Protein AF-A0A2W5X7X3-F1 (afdb_monomer_lite)

Sequence (62 aa):
MPKPLILFVCKHNTGRSQMAEAYLRQFAGDAIEVASAGSVAVDYSDLVGGSRFQVFRWPRSR

Radius of gyration: 12.97 Å; chains: 1; bounding box: 24×20×41 Å

pLDDT: mean 77.91, std 17.0, range [46.66, 94.94]

Structure (mmCIF, N/CA/C/O backbone):
data_AF-A0A2W5X7X3-F1
#
_entry.id   AF-A0A2W5X7X3-F1
#
loop_
_atom_site.group_PDB
_atom_site.id
_atom_site.type_symbol
_atom_site.label_atom_id
_atom_site.label_alt_id
_atom_site.label_comp_id
_atom_site.label_asym_id
_atom_site.label_entity_id
_atom_site.label_seq_id
_atom_site.pdbx_PDB_ins_code
_atom_site.Cartn_x
_atom_site.Cartn_y
_atom_site.Cartn_z
_atom_site.occupancy
_atom_site.B_iso_or_equiv
_atom_site.auth_seq_id
_atom_site.auth_comp_id
_atom_site.auth_asym_id
_atom_site.auth_atom_id
_atom_site.pdbx_PDB_model_num
ATOM 1 N N . MET A 1 1 ? -7.216 10.582 19.670 1.00 74.81 1 MET A N 1
ATOM 2 C CA . MET A 1 1 ? -5.950 9.857 19.409 1.00 74.81 1 MET A CA 1
ATOM 3 C C . MET A 1 1 ? -5.682 9.915 17.910 1.00 74.81 1 MET A C 1
ATOM 5 O O . MET A 1 1 ? -6.669 9.925 17.179 1.00 74.81 1 MET A O 1
ATOM 9 N N . PRO A 1 2 ? -4.425 10.031 17.443 1.00 83.38 2 PRO A N 1
ATOM 10 C CA . PRO A 1 2 ? -4.135 9.997 16.010 1.00 83.38 2 PRO A CA 1
ATOM 11 C C . PRO A 1 2 ? -4.574 8.649 15.429 1.00 83.38 2 PRO A C 1
ATOM 13 O O . PRO A 1 2 ? -4.343 7.609 16.049 1.00 83.38 2 PRO A O 1
ATOM 16 N N . LYS A 1 3 ? -5.244 8.675 14.272 1.00 88.62 3 LYS A N 1
ATOM 17 C CA . LYS A 1 3 ? -5.606 7.446 13.564 1.00 88.62 3 LYS A CA 1
ATOM 18 C C . LYS A 1 3 ? -4.319 6.804 13.037 1.00 88.62 3 LYS A C 1
ATOM 20 O O . LYS A 1 3 ? -3.469 7.521 12.509 1.00 88.62 3 LYS A O 1
ATOM 25 N N . PRO A 1 4 ? -4.134 5.487 13.188 1.00 93.00 4 PRO A N 1
ATOM 26 C CA . PRO A 1 4 ? -2.972 4.823 12.620 1.00 93.00 4 PRO A CA 1
ATOM 27 C C . PRO A 1 4 ? -3.034 4.901 11.089 1.00 93.00 4 PRO A C 1
ATOM 29 O O . PRO A 1 4 ? -4.090 4.686 10.492 1.00 93.00 4 PRO A O 1
ATOM 32 N N . LEU A 1 5 ? -1.896 5.215 10.468 1.00 92.88 5 LEU A N 1
ATOM 33 C CA . LEU A 1 5 ? -1.740 5.328 9.019 1.00 92.88 5 LEU A CA 1
ATOM 34 C C . LEU A 1 5 ? -1.065 4.072 8.461 1.00 92.88 5 LEU A C 1
ATOM 36 O O . LEU A 1 5 ? 0.011 3.687 8.919 1.00 92.88 5 LEU A O 1
ATOM 40 N N . ILE A 1 6 ? -1.662 3.472 7.433 1.00 93.69 6 ILE A N 1
ATOM 41 C CA . ILE A 1 6 ? -1.088 2.359 6.671 1.00 93.69 6 ILE A CA 1
ATOM 42 C C . ILE A 1 6 ? -0.730 2.842 5.264 1.00 93.69 6 ILE A C 1
ATOM 44 O O . ILE A 1 6 ? -1.582 3.350 4.535 1.00 93.69 6 ILE A O 1
ATOM 48 N N . LEU A 1 7 ? 0.532 2.646 4.871 1.00 94.31 7 LEU A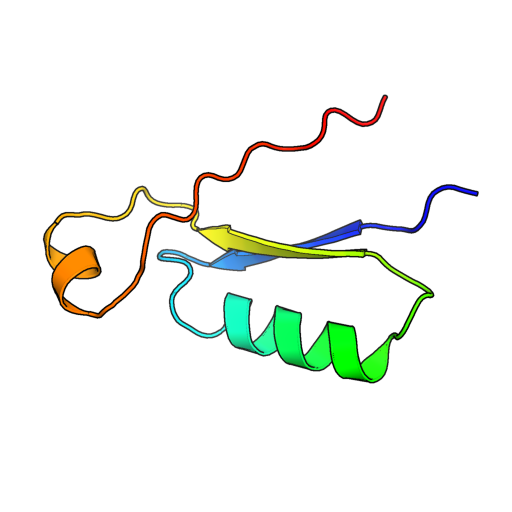 N 1
ATOM 49 C CA . LEU A 1 7 ? 1.036 2.955 3.533 1.00 94.31 7 LEU A CA 1
ATOM 50 C C . LEU A 1 7 ? 1.369 1.667 2.769 1.00 94.31 7 LEU A C 1
ATOM 52 O O . LEU A 1 7 ? 2.297 0.944 3.132 1.00 94.31 7 LEU A O 1
ATOM 56 N N . PHE A 1 8 ? 0.660 1.410 1.672 1.00 93.50 8 PHE A N 1
ATOM 57 C CA . PHE A 1 8 ? 0.973 0.317 0.751 1.00 93.50 8 PHE A CA 1
ATOM 58 C C . PHE A 1 8 ? 1.969 0.763 -0.318 1.00 93.50 8 PHE A C 1
ATOM 60 O O . PHE A 1 8 ? 1.679 1.657 -1.107 1.00 93.50 8 PHE A O 1
ATOM 67 N N . VAL A 1 9 ? 3.124 0.102 -0.401 1.00 90.75 9 VAL A N 1
ATOM 68 C CA . VAL A 1 9 ? 4.174 0.456 -1.367 1.00 90.75 9 VAL A CA 1
ATOM 69 C C . VAL A 1 9 ? 4.348 -0.647 -2.405 1.00 90.75 9 VAL A C 1
ATOM 71 O O . VAL A 1 9 ? 4.463 -1.825 -2.067 1.00 90.75 9 VAL A O 1
ATOM 74 N N . CYS A 1 10 ? 4.402 -0.274 -3.683 1.00 90.25 10 CYS A N 1
ATOM 75 C CA . CYS A 1 10 ? 4.900 -1.154 -4.741 1.00 90.25 10 CYS A CA 1
ATOM 76 C C . CYS A 1 10 ? 5.857 -0.403 -5.675 1.00 90.25 10 CYS A C 1
ATOM 78 O O . CYS A 1 10 ? 6.169 0.754 -5.426 1.00 90.25 10 CYS A O 1
ATOM 80 N N . LYS A 1 11 ? 6.342 -1.050 -6.742 1.00 87.62 11 LYS A N 1
ATOM 81 C CA . LYS A 1 11 ? 7.308 -0.433 -7.662 1.00 87.62 11 LYS A CA 1
ATOM 82 C C . LYS A 1 11 ? 6.729 0.826 -8.335 1.00 87.62 11 LYS A C 1
ATOM 84 O O . LYS A 1 11 ? 7.185 1.915 -8.021 1.00 87.62 11 LYS A O 1
ATOM 89 N N . HIS A 1 12 ? 5.685 0.693 -9.161 1.00 84.56 12 HIS A N 1
ATOM 90 C CA . HIS A 1 12 ? 5.155 1.793 -9.998 1.00 84.56 12 HIS A CA 1
ATOM 91 C C . HIS A 1 12 ? 3.840 2.428 -9.492 1.00 84.56 12 HIS A C 1
ATOM 93 O O . HIS A 1 12 ? 3.300 3.318 -10.128 1.00 84.56 12 HIS A O 1
ATOM 99 N N . ASN A 1 13 ? 3.292 1.974 -8.362 1.00 84.69 13 ASN A N 1
ATOM 100 C CA . ASN A 1 13 ? 1.978 2.382 -7.833 1.00 84.69 13 ASN A CA 1
ATOM 101 C C . ASN A 1 13 ? 0.782 2.296 -8.803 1.00 84.69 13 ASN A C 1
ATOM 103 O O . ASN A 1 13 ? -0.131 3.114 -8.736 1.00 84.69 13 ASN A O 1
ATOM 107 N N . THR A 1 14 ? 0.767 1.307 -9.695 1.00 83.12 14 THR A N 1
ATOM 108 C CA . THR A 1 14 ? -0.282 1.137 -10.723 1.00 83.12 14 THR A CA 1
ATOM 109 C C . THR A 1 14 ? -1.098 -0.145 -10.574 1.00 83.12 14 THR A C 1
ATOM 111 O O . THR A 1 14 ? -1.948 -0.439 -11.407 1.00 83.12 14 THR A O 1
ATOM 114 N N . GLY A 1 15 ? -0.840 -0.941 -9.532 1.00 84.50 15 GLY A N 1
ATOM 115 C CA . GLY A 1 15 ? -1.438 -2.269 -9.387 1.00 84.50 15 GLY A CA 1
ATOM 116 C C . GLY A 1 15 ? -1.813 -2.601 -7.949 1.00 84.50 15 GLY A C 1
ATOM 117 O O . GLY A 1 15 ? -2.669 -1.959 -7.346 1.00 84.50 15 GLY A O 1
ATOM 118 N N . ARG A 1 16 ? -1.158 -3.620 -7.381 1.00 89.81 16 ARG A N 1
ATOM 119 C CA . ARG A 1 16 ? -1.527 -4.219 -6.085 1.00 89.81 16 ARG A CA 1
ATOM 120 C C . ARG A 1 16 ? -1.659 -3.217 -4.933 1.00 89.81 16 ARG A C 1
ATOM 122 O O . ARG A 1 16 ? -2.540 -3.389 -4.101 1.00 89.81 16 ARG A O 1
ATOM 129 N N . SER A 1 17 ? -0.813 -2.187 -4.883 1.00 90.94 17 SER A N 1
ATOM 130 C CA . SER A 1 17 ? -0.864 -1.173 -3.823 1.00 90.94 17 SER A CA 1
ATOM 131 C C . SER A 1 17 ? -2.142 -0.327 -3.871 1.00 90.94 17 SER A C 1
ATOM 133 O O . SER A 1 17 ? -2.712 -0.069 -2.816 1.00 90.94 17 SER A O 1
ATOM 135 N N . GLN A 1 18 ? -2.643 0.026 -5.063 1.00 90.19 18 GLN A N 1
ATOM 136 C CA . GLN A 1 18 ? -3.918 0.744 -5.208 1.00 90.19 18 GLN A CA 1
ATOM 137 C C . GLN A 1 18 ? -5.115 -0.152 -4.864 1.00 90.19 18 GLN A C 1
ATOM 139 O O . GLN A 1 18 ? -6.045 0.286 -4.191 1.00 90.19 18 GLN A O 1
ATOM 144 N N . MET A 1 19 ? -5.082 -1.426 -5.278 1.00 93.81 19 MET A N 1
ATOM 145 C CA . MET A 1 19 ? -6.137 -2.384 -4.919 1.00 93.81 19 MET A CA 1
ATOM 146 C C . MET A 1 19 ? -6.208 -2.604 -3.403 1.00 93.81 19 MET A C 1
ATOM 148 O O . MET A 1 19 ? -7.300 -2.635 -2.841 1.00 93.81 19 MET A O 1
ATOM 152 N N . ALA A 1 20 ? -5.057 -2.720 -2.734 1.00 93.00 20 ALA A N 1
ATOM 153 C CA . ALA A 1 20 ? -4.986 -2.882 -1.284 1.00 93.00 20 ALA A CA 1
ATOM 154 C C . ALA A 1 20 ? -5.498 -1.642 -0.533 1.00 93.00 20 ALA A C 1
ATOM 156 O O . ALA A 1 20 ? -6.232 -1.779 0.444 1.00 93.00 20 ALA A O 1
ATOM 157 N N . GLU A 1 21 ? -5.172 -0.438 -1.013 1.00 94.00 21 GLU A N 1
ATOM 158 C CA . GLU A 1 21 ? -5.697 0.821 -0.476 1.00 94.00 21 GLU A CA 1
ATOM 159 C C . GLU A 1 21 ? -7.226 0.883 -0.570 1.00 94.00 21 GLU A C 1
ATOM 161 O O . GLU A 1 21 ? -7.891 1.151 0.432 1.00 94.00 21 GLU A O 1
ATOM 166 N N . ALA A 1 22 ? -7.791 0.603 -1.749 1.00 92.12 22 ALA A N 1
ATOM 167 C CA . ALA A 1 22 ? -9.237 0.625 -1.961 1.00 92.12 22 ALA A CA 1
ATOM 168 C C . ALA A 1 22 ? -9.958 -0.423 -1.099 1.00 92.12 22 ALA A C 1
ATOM 170 O O . ALA A 1 22 ? -10.936 -0.103 -0.423 1.00 92.12 22 ALA A O 1
ATOM 171 N N . TYR A 1 23 ? -9.434 -1.652 -1.070 1.00 94.94 23 TYR A N 1
ATOM 172 C CA . TYR A 1 23 ? -9.994 -2.742 -0.275 1.00 94.94 23 TYR A CA 1
ATOM 173 C C . TYR A 1 23 ? -9.994 -2.411 1.219 1.00 94.94 23 TYR A C 1
ATOM 175 O O . TYR A 1 23 ? -11.016 -2.546 1.893 1.00 94.94 23 TYR A O 1
ATOM 183 N N . LEU A 1 24 ? -8.864 -1.934 1.749 1.00 93.56 24 LEU A N 1
ATOM 184 C CA . LEU A 1 24 ? -8.743 -1.671 3.177 1.00 93.56 24 LEU A CA 1
ATOM 185 C C . LEU A 1 24 ? -9.548 -0.442 3.612 1.00 93.56 24 LEU A C 1
ATOM 187 O O . LEU A 1 24 ? -10.123 -0.467 4.696 1.00 93.56 24 LEU A O 1
ATOM 191 N N . ARG A 1 25 ? -9.668 0.594 2.770 1.00 92.81 25 ARG A N 1
ATOM 192 C CA . ARG A 1 25 ? -10.587 1.717 3.034 1.00 92.81 25 ARG A CA 1
ATOM 193 C C . ARG A 1 25 ? -12.029 1.255 3.173 1.00 92.81 25 ARG A C 1
ATOM 195 O O . ARG A 1 25 ? -12.735 1.726 4.057 1.00 92.81 25 ARG A O 1
ATOM 202 N N . GLN A 1 26 ? -12.455 0.325 2.320 1.00 93.50 26 GLN A N 1
ATOM 203 C CA . GLN A 1 26 ? -13.812 -0.205 2.370 1.00 93.50 26 GLN A CA 1
ATOM 204 C C . GLN A 1 26 ? -14.053 -1.067 3.619 1.00 93.50 26 GLN A C 1
ATOM 206 O O . GLN A 1 26 ? -15.142 -1.023 4.181 1.00 93.50 26 GLN A O 1
ATOM 211 N N . PHE A 1 27 ? -13.048 -1.822 4.073 1.00 94.56 27 PHE A N 1
ATOM 212 C CA . PHE A 1 27 ? -13.170 -2.704 5.240 1.00 94.56 27 PHE A CA 1
ATOM 213 C C . PHE A 1 27 ? -12.993 -2.003 6.589 1.00 94.56 27 PHE A C 1
ATOM 215 O O . PHE A 1 27 ? -13.686 -2.336 7.547 1.00 94.56 27 PHE A O 1
ATOM 222 N N . ALA A 1 28 ? -12.041 -1.078 6.693 1.00 88.31 28 ALA A N 1
ATOM 223 C CA . ALA A 1 28 ? -11.628 -0.503 7.970 1.00 88.31 28 ALA A CA 1
ATOM 224 C C . ALA A 1 28 ? -12.397 0.774 8.354 1.00 88.31 28 ALA A C 1
ATOM 226 O O . ALA A 1 28 ? -12.277 1.239 9.491 1.00 88.31 28 ALA A O 1
ATOM 227 N N . GLY A 1 29 ? -13.193 1.329 7.433 1.00 86.19 29 GLY A N 1
ATOM 228 C CA . GLY A 1 29 ? -13.989 2.532 7.666 1.00 86.19 29 GLY A CA 1
ATOM 229 C C . GLY A 1 29 ? -13.147 3.685 8.222 1.00 86.19 29 GLY A C 1
ATOM 230 O O . GLY A 1 29 ? -12.035 3.936 7.764 1.00 86.19 29 GLY A O 1
ATOM 231 N N . ASP A 1 30 ? -13.662 4.359 9.251 1.00 88.75 30 ASP A N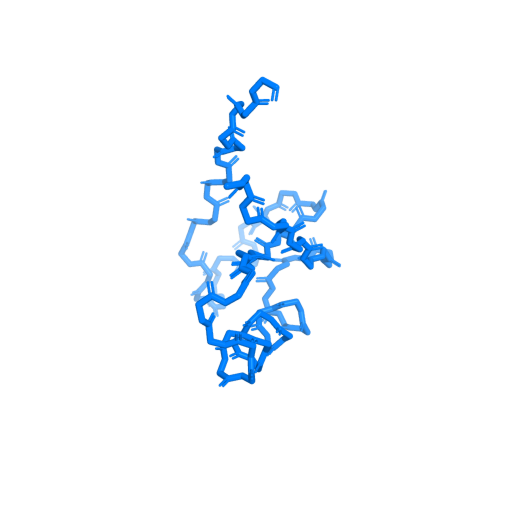 1
ATOM 232 C CA . ASP A 1 30 ? -13.024 5.538 9.848 1.00 88.75 30 ASP A CA 1
ATOM 233 C C . ASP A 1 30 ? -11.956 5.232 10.908 1.00 88.75 30 ASP A C 1
ATOM 235 O O . ASP A 1 30 ? -11.411 6.167 11.504 1.00 88.75 30 ASP A O 1
ATOM 239 N N . ALA A 1 31 ? -11.652 3.960 11.178 1.00 91.25 31 ALA A N 1
ATOM 240 C CA . ALA A 1 31 ? -10.736 3.581 12.254 1.00 91.25 31 ALA A CA 1
ATOM 241 C C . ALA A 1 31 ? -9.262 3.883 11.934 1.00 91.25 31 ALA A C 1
ATOM 243 O O . ALA A 1 31 ? -8.468 4.094 12.852 1.00 91.25 31 ALA A O 1
ATOM 244 N N . ILE A 1 32 ? -8.893 3.910 10.651 1.00 91.62 32 ILE A N 1
ATOM 245 C CA . ILE A 1 32 ? -7.508 4.035 10.183 1.00 91.62 32 ILE A CA 1
ATOM 246 C C . ILE A 1 32 ? -7.419 4.976 8.980 1.00 91.62 32 ILE A C 1
ATOM 248 O O . ILE A 1 32 ? -8.394 5.182 8.260 1.00 91.62 32 ILE A O 1
ATOM 252 N N . GLU A 1 33 ? -6.228 5.504 8.726 1.00 93.12 33 GLU A N 1
ATOM 253 C CA . GLU A 1 33 ? -5.907 6.182 7.471 1.00 93.12 33 GLU A CA 1
ATOM 254 C C . GLU A 1 33 ? -5.151 5.218 6.550 1.00 93.12 33 GLU A C 1
ATOM 256 O O . GLU A 1 33 ? -4.292 4.457 6.996 1.00 93.12 33 GLU A O 1
ATOM 261 N N . VAL A 1 34 ? -5.465 5.228 5.253 1.00 92.94 34 VAL A N 1
ATOM 262 C CA . VAL A 1 34 ? -4.845 4.326 4.268 1.00 92.94 34 VAL A CA 1
ATOM 263 C C . VAL A 1 34 ? -4.386 5.127 3.060 1.00 92.94 34 VAL A C 1
ATOM 265 O O . VAL A 1 34 ? -5.149 5.944 2.539 1.00 92.94 34 VAL A O 1
ATOM 268 N N . ALA A 1 35 ? -3.169 4.868 2.593 1.00 92.19 35 ALA A N 1
ATOM 269 C CA . ALA A 1 35 ? -2.586 5.459 1.392 1.00 92.19 35 ALA A CA 1
ATOM 270 C C . ALA A 1 35 ? -1.773 4.417 0.600 1.00 92.19 35 ALA A C 1
ATOM 272 O O . ALA A 1 35 ? -1.382 3.382 1.147 1.00 92.19 35 ALA A O 1
ATOM 273 N N . SER A 1 36 ? -1.473 4.699 -0.671 1.00 92.00 36 SER A N 1
ATOM 274 C CA . SER A 1 36 ? -0.521 3.922 -1.476 1.00 92.00 36 SER A CA 1
ATOM 275 C C . SER A 1 36 ? 0.571 4.793 -2.101 1.00 92.00 36 SER A C 1
ATOM 277 O O . SER A 1 36 ? 0.374 5.985 -2.328 1.00 92.00 36 SER A O 1
ATOM 279 N N . ALA A 1 37 ? 1.735 4.197 -2.373 1.00 90.00 37 ALA A N 1
ATOM 280 C CA . ALA A 1 37 ? 2.868 4.860 -3.012 1.00 90.00 37 ALA A CA 1
ATOM 281 C C . ALA A 1 37 ? 3.682 3.924 -3.925 1.00 90.00 37 ALA A C 1
ATOM 283 O O . ALA A 1 37 ? 3.606 2.692 -3.855 1.00 90.00 37 ALA A O 1
ATOM 284 N N . GLY A 1 38 ? 4.479 4.550 -4.793 1.00 87.62 38 GLY A N 1
ATOM 285 C CA . GLY A 1 38 ? 5.448 3.908 -5.680 1.00 87.62 38 GLY A CA 1
ATOM 286 C C . GLY A 1 38 ? 6.862 4.140 -5.165 1.00 87.62 38 GLY A C 1
ATOM 287 O O . GLY A 1 38 ? 7.160 5.237 -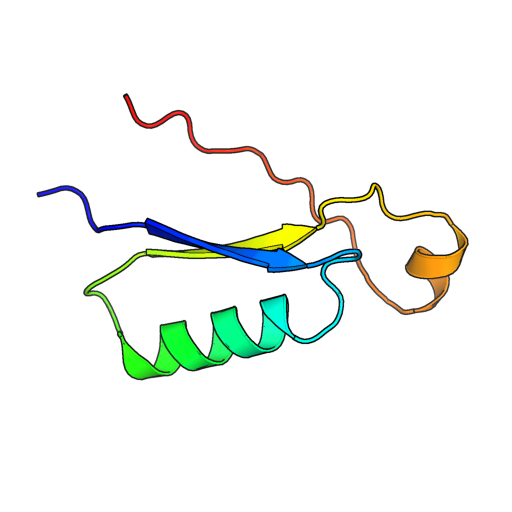4.698 1.00 87.62 38 GLY A O 1
ATOM 288 N N . SER A 1 39 ? 7.730 3.132 -5.229 1.00 85.50 39 SE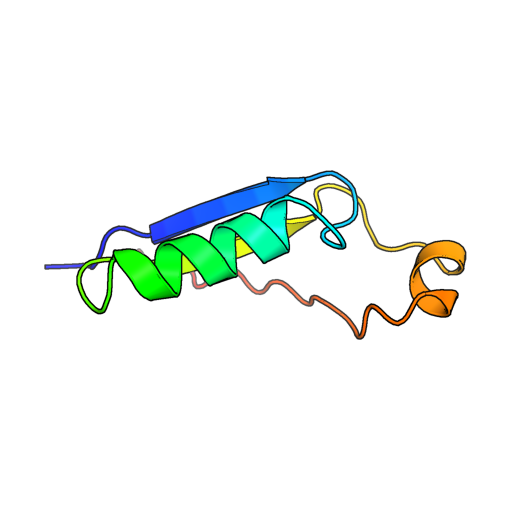R A N 1
ATOM 289 C CA . SER A 1 39 ? 9.138 3.281 -4.843 1.00 85.50 39 SER A CA 1
ATOM 290 C C . SER A 1 39 ? 10.018 3.829 -5.963 1.00 85.50 39 SER A C 1
ATOM 292 O O . SER A 1 39 ? 11.105 4.330 -5.680 1.00 85.50 39 SER A O 1
ATOM 294 N N . VAL A 1 40 ? 9.576 3.740 -7.220 1.00 80.69 40 VAL A N 1
ATOM 295 C CA . VAL A 1 40 ? 10.287 4.320 -8.364 1.00 80.69 40 VAL A CA 1
ATOM 296 C C . VAL A 1 40 ? 9.497 5.487 -8.935 1.00 80.69 40 VAL A C 1
ATOM 298 O O . VAL A 1 40 ? 8.265 5.495 -8.905 1.00 80.69 40 VAL A O 1
ATOM 301 N N . ALA A 1 41 ? 10.225 6.480 -9.444 1.00 71.12 41 ALA A N 1
ATOM 302 C CA . ALA A 1 41 ? 9.615 7.547 -10.216 1.00 71.12 41 ALA A CA 1
ATOM 303 C C . ALA A 1 41 ? 8.957 6.950 -11.466 1.00 71.12 41 ALA A C 1
ATOM 305 O O . ALA A 1 41 ? 9.510 6.052 -12.097 1.00 71.12 41 ALA A O 1
ATOM 306 N N . VAL A 1 42 ? 7.770 7.456 -11.780 1.00 68.81 42 VAL A N 1
ATOM 307 C CA . VAL A 1 42 ? 7.000 7.078 -12.963 1.00 68.81 42 VAL A CA 1
ATOM 308 C C . VAL A 1 42 ? 7.782 7.552 -14.188 1.00 68.81 42 VAL A C 1
ATOM 310 O O . VAL A 1 42 ? 8.026 8.754 -14.317 1.00 68.81 42 VAL A O 1
ATOM 313 N N . ASP A 1 43 ? 8.214 6.631 -15.046 1.00 69.50 43 ASP A N 1
ATOM 314 C CA . ASP A 1 43 ? 8.881 6.993 -16.301 1.00 69.50 43 ASP A CA 1
ATOM 315 C C . ASP A 1 43 ? 7.829 7.337 -17.371 1.00 69.50 43 ASP A C 1
ATOM 317 O O . ASP A 1 43 ? 6.646 7.017 -17.238 1.00 69.50 43 ASP A O 1
ATOM 321 N N . TYR A 1 44 ? 8.231 7.983 -18.464 1.00 65.12 44 TYR A N 1
ATOM 322 C CA . TYR A 1 44 ? 7.339 8.347 -19.570 1.00 65.12 44 TYR A CA 1
ATOM 323 C C . TYR A 1 44 ? 6.576 7.147 -20.143 1.00 65.12 44 TYR A C 1
ATOM 325 O O . TYR A 1 44 ? 5.440 7.299 -20.590 1.00 65.12 44 TYR A O 1
ATOM 333 N N . SER A 1 45 ? 7.167 5.952 -20.091 1.00 63.19 45 SER A N 1
ATOM 334 C CA . SER A 1 45 ? 6.524 4.697 -20.493 1.00 63.19 45 SER A CA 1
ATOM 335 C C . SER A 1 45 ? 5.337 4.315 -19.594 1.00 63.19 45 SER A C 1
ATOM 337 O O . SER A 1 45 ? 4.324 3.827 -20.096 1.00 63.19 45 SER A O 1
ATOM 339 N N . ASP A 1 46 ? 5.398 4.623 -18.297 1.00 60.78 46 ASP A N 1
ATOM 340 C CA . ASP A 1 46 ? 4.321 4.386 -17.328 1.00 60.78 46 ASP A CA 1
ATOM 341 C C . ASP A 1 46 ? 3.176 5.421 -17.443 1.00 60.78 46 ASP A C 1
ATOM 343 O O . ASP A 1 46 ? 2.059 5.188 -16.964 1.00 60.78 46 ASP A O 1
ATOM 347 N N . LEU A 1 47 ? 3.425 6.567 -18.096 1.00 59.50 47 LEU A N 1
ATOM 348 C CA . LEU A 1 47 ? 2.429 7.629 -18.314 1.00 59.50 47 LEU A CA 1
ATOM 349 C C . LEU A 1 47 ? 1.427 7.286 -19.423 1.00 59.50 47 LEU A C 1
ATOM 351 O O . LEU A 1 47 ? 0.269 7.704 -19.351 1.00 59.50 47 LEU A O 1
ATOM 355 N N . VAL A 1 48 ? 1.834 6.490 -20.417 1.00 57.81 48 VAL A N 1
ATOM 356 C CA . VAL A 1 48 ? 0.963 6.081 -21.538 1.00 57.81 48 VAL A CA 1
ATOM 357 C C . VAL A 1 48 ? -0.144 5.112 -21.075 1.00 57.81 48 VAL A C 1
ATOM 359 O O . VAL A 1 48 ? -1.134 4.920 -21.774 1.00 57.81 48 VAL A O 1
ATOM 362 N N . GLY A 1 49 ? -0.026 4.558 -19.860 1.00 57.28 49 GLY A N 1
ATOM 363 C CA . GLY A 1 49 ? -0.996 3.652 -19.232 1.00 57.28 49 GLY A CA 1
ATOM 364 C C . GLY A 1 49 ? -2.044 4.302 -18.313 1.00 57.28 49 GLY A C 1
ATOM 365 O O . GLY A 1 49 ? -2.831 3.577 -17.711 1.00 57.28 49 GLY A O 1
ATOM 366 N N . GLY A 1 50 ? -2.089 5.636 -18.186 1.00 51.06 50 GLY A N 1
ATOM 367 C CA . GLY A 1 50 ? -3.165 6.330 -17.451 1.00 51.06 50 GLY A CA 1
ATOM 368 C C . GLY A 1 50 ? -2.880 6.693 -15.986 1.00 51.06 50 GLY A C 1
ATOM 369 O O . GLY A 1 50 ? -3.805 7.018 -15.241 1.00 51.06 50 GLY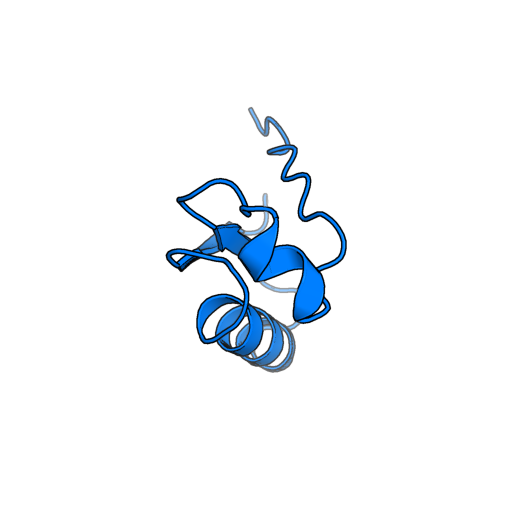 A O 1
ATOM 370 N N . SER A 1 51 ? -1.620 6.712 -15.558 1.00 51.06 51 SER A N 1
ATOM 371 C CA . SER A 1 51 ? -1.241 7.057 -14.178 1.00 51.06 51 SER A CA 1
ATOM 372 C C . SER A 1 51 ? -1.021 8.564 -14.028 1.00 51.06 51 SER A C 1
ATOM 374 O O . SER A 1 51 ? 0.101 9.064 -14.097 1.00 51.06 51 SER A O 1
ATOM 376 N N . ARG A 1 52 ? -2.102 9.327 -13.851 1.00 51.56 52 ARG A N 1
ATOM 377 C CA . ARG A 1 52 ? -2.037 10.777 -13.610 1.00 51.56 52 ARG A CA 1
ATOM 378 C C . ARG A 1 52 ? -1.332 11.039 -12.259 1.00 51.56 52 ARG A C 1
ATOM 380 O O . ARG A 1 52 ? -1.882 10.718 -11.215 1.00 51.56 52 ARG A O 1
ATOM 387 N N . PHE A 1 53 ? -0.101 11.559 -12.320 1.00 46.66 53 PHE A N 1
ATOM 388 C CA . PHE A 1 53 ? 0.784 12.067 -11.252 1.00 46.66 53 PHE A CA 1
ATOM 389 C C . PHE A 1 53 ? 0.405 11.754 -9.789 1.00 46.66 53 PHE A C 1
ATOM 391 O O . PHE A 1 53 ? -0.350 12.487 -9.153 1.00 46.66 53 PHE A O 1
ATOM 398 N N . GLN A 1 54 ? 1.046 10.740 -9.202 1.00 54.62 54 GLN A N 1
ATOM 399 C CA . GLN A 1 54 ? 1.082 10.554 -7.749 1.00 54.62 54 GLN A CA 1
ATOM 400 C C . GLN A 1 54 ? 2.181 11.442 -7.143 1.00 54.62 54 GLN A C 1
ATOM 402 O O . GLN A 1 54 ? 3.301 10.998 -6.898 1.00 54.62 54 GLN A O 1
ATOM 407 N N . VAL A 1 55 ? 1.886 12.725 -6.921 1.00 54.56 55 VAL A N 1
ATOM 408 C CA . VAL A 1 55 ? 2.751 13.589 -6.102 1.00 54.56 55 VAL A CA 1
ATOM 409 C C . VAL A 1 55 ? 2.456 13.285 -4.637 1.00 54.56 55 VAL A C 1
ATOM 411 O O . VAL A 1 55 ? 1.543 13.844 -4.032 1.00 54.56 55 VAL A O 1
ATOM 414 N N . PHE A 1 56 ? 3.223 12.361 -4.067 1.00 50.81 56 PHE A N 1
ATOM 415 C CA . PHE A 1 56 ? 3.120 12.013 -2.658 1.00 50.81 56 PHE A CA 1
ATOM 416 C C . PHE A 1 56 ? 3.832 13.062 -1.799 1.00 50.81 56 PHE A C 1
ATOM 418 O O . PHE A 1 56 ? 5.048 13.034 -1.607 1.00 50.81 56 PHE A O 1
ATOM 425 N N . ARG A 1 57 ? 3.065 14.013 -1.267 1.00 49.12 57 ARG A N 1
ATOM 426 C CA . ARG A 1 57 ? 3.531 14.906 -0.206 1.00 49.12 57 ARG A CA 1
ATOM 427 C C . ARG A 1 57 ? 3.184 14.261 1.131 1.00 49.12 57 ARG A C 1
ATOM 429 O O . ARG A 1 57 ? 2.048 14.372 1.578 1.00 49.12 57 ARG A O 1
ATOM 436 N N . TRP A 1 58 ? 4.156 13.583 1.747 1.00 48.56 58 TRP A N 1
ATOM 437 C CA . TRP A 1 58 ? 4.011 13.041 3.102 1.00 48.56 58 TRP A CA 1
ATOM 438 C C . TRP A 1 58 ? 3.514 14.158 4.037 1.00 48.56 58 TRP A C 1
ATOM 440 O O . TRP A 1 58 ? 4.199 15.186 4.154 1.00 48.56 58 TRP A O 1
ATOM 450 N N . PRO A 1 59 ? 2.351 14.018 4.699 1.00 50.03 59 PRO A N 1
ATOM 451 C CA . PRO A 1 59 ? 2.005 14.924 5.775 1.00 50.03 59 PRO A CA 1
ATOM 452 C C . PRO A 1 59 ? 3.050 14.697 6.865 1.00 50.03 59 PRO A C 1
ATOM 454 O O . PRO A 1 59 ? 3.103 13.628 7.462 1.00 50.03 59 PRO A O 1
ATOM 457 N N . ARG A 1 60 ? 3.932 15.676 7.107 1.00 50.59 60 ARG A N 1
ATOM 458 C CA . ARG A 1 60 ? 4.760 15.677 8.319 1.00 50.59 60 ARG A CA 1
ATOM 459 C C . ARG A 1 60 ? 3.814 15.756 9.522 1.00 50.59 60 ARG A C 1
ATOM 461 O O . ARG A 1 60 ? 3.534 16.847 10.011 1.00 50.59 60 ARG A O 1
ATOM 468 N N . SER A 1 61 ? 3.293 14.624 9.977 1.00 55.38 61 SER A N 1
ATOM 469 C CA . SER A 1 61 ? 2.810 14.489 11.342 1.00 55.38 61 SER A CA 1
ATOM 470 C C . SER A 1 61 ? 4.041 14.487 12.244 1.00 55.38 61 SER A C 1
ATOM 472 O O . SER A 1 61 ? 5.011 13.783 11.955 1.00 55.38 61 SER A O 1
ATOM 474 N N . ARG A 1 62 ? 4.022 15.347 13.265 1.00 50.00 62 ARG A N 1
ATOM 475 C CA . ARG A 1 62 ? 4.996 15.328 14.363 1.00 50.00 62 ARG A CA 1
ATOM 476 C C . ARG A 1 62 ? 5.062 13.955 15.017 1.00 5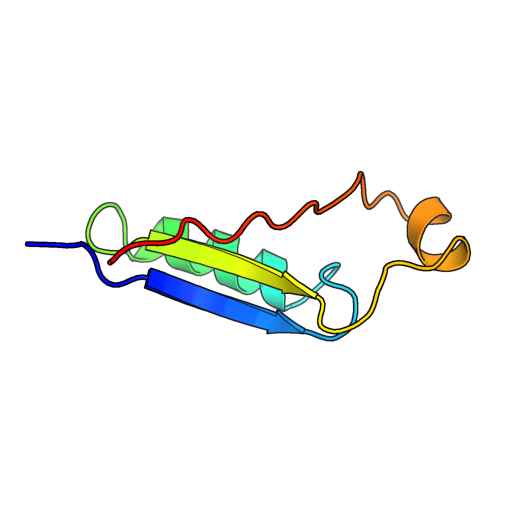0.00 62 ARG A C 1
ATOM 478 O O . ARG A 1 62 ? 4.006 13.284 15.035 1.00 50.00 62 ARG A O 1
#

Secondary structure (DSSP, 8-state):
-PPPEEEEEESSSSSHHHHHHHHHHHHHGGGSEEEEEESSPPPHHHHTTT------------

Foldseek 3Di:
DDQAEDEAEDAQQPDDRVVVQVVCCVVVPPRHHYYYDHPDDQDPVNVVVPPDDPPDDPPPDD